Protein AF-A0A7C0TVK6-F1 (afdb_monomer_lite)

Secondary structure (DSSP, 8-state):
-HHHH-GGGHHHHHHHHHTTSS--S---SS---SSSS-HHHHHHHHHHHHHHHHHTT------EEEESS-SS--TTHHHHHHHTT--EEEE----GGG-S-SEEEPPSS---EEEE-----

Radius of gyration: 15.71 Å; chains: 1; bounding box: 33×39×43 Å

Sequence (121 aa):
MYWERCPAQRDTVRDLVNAGRLRLTSSGVTTADTLLPSAEAILRDFLVGQEWLRANGMKQEPKVAYFTDSFGSTPTLPSLLNAAGFDRTAITRIDGMYFAGCDFGWSKKSKFLCWIGRQFL

pLDDT: mean 81.88, std 16.39, range [30.98, 96.56]

Structure (mmCIF, N/CA/C/O backbone):
data_AF-A0A7C0TVK6-F1
#
_entry.id   AF-A0A7C0TVK6-F1
#
loop_
_atom_site.group_PDB
_atom_site.id
_atom_site.type_symbol
_atom_site.label_atom_id
_atom_site.label_alt_id
_atom_site.label_comp_id
_atom_site.label_asym_id
_atom_site.label_entity_id
_atom_site.label_seq_id
_atom_site.pdbx_PDB_ins_code
_atom_site.Cartn_x
_atom_site.Cartn_y
_atom_site.Cartn_z
_atom_site.occupancy
_atom_site.B_iso_or_equiv
_atom_site.auth_seq_id
_atom_site.auth_comp_id
_atom_site.auth_asym_id
_atom_site.auth_atom_id
_atom_site.pdbx_PDB_model_num
ATOM 1 N N . MET A 1 1 ? -2.900 17.130 5.653 1.00 83.31 1 MET A N 1
ATOM 2 C CA . MET A 1 1 ? -3.468 15.987 4.885 1.00 83.31 1 MET A CA 1
ATOM 3 C C . MET A 1 1 ? -4.963 15.808 5.182 1.00 83.31 1 MET A C 1
ATOM 5 O O . MET A 1 1 ? -5.428 16.352 6.177 1.00 83.31 1 MET A O 1
ATOM 9 N N . TYR A 1 2 ? -5.736 15.078 4.356 1.00 91.44 2 TYR A N 1
ATOM 10 C CA . TYR A 1 2 ? -7.190 14.856 4.565 1.00 91.44 2 TYR A CA 1
ATOM 11 C C . TYR A 1 2 ? -7.516 14.345 5.982 1.00 91.44 2 TYR A C 1
ATOM 13 O O . TYR A 1 2 ? -8.382 14.894 6.660 1.00 91.44 2 TYR A O 1
ATOM 21 N N . TRP A 1 3 ? -6.743 13.369 6.469 1.00 92.06 3 TRP A N 1
ATOM 22 C CA . TRP A 1 3 ? -6.911 12.761 7.795 1.00 92.06 3 TRP A CA 1
ATOM 23 C C . TRP A 1 3 ? -6.850 13.758 8.965 1.00 92.06 3 TRP A C 1
ATOM 25 O O . TRP A 1 3 ? -7.556 13.610 9.964 1.00 92.06 3 TRP A O 1
ATOM 35 N N . GLU A 1 4 ? -6.014 14.790 8.860 1.00 92.75 4 GLU A N 1
ATOM 36 C CA . GLU A 1 4 ? -5.869 15.841 9.878 1.00 92.75 4 GLU A CA 1
ATOM 37 C C . GLU A 1 4 ? -6.999 16.865 9.797 1.00 92.75 4 GLU A C 1
ATOM 39 O O . GLU A 1 4 ? -7.478 17.334 10.823 1.00 92.75 4 GLU A O 1
ATOM 44 N N . ARG A 1 5 ? -7.443 17.186 8.576 1.00 96.25 5 ARG A N 1
ATOM 45 C CA . ARG A 1 5 ? -8.467 18.207 8.319 1.00 96.25 5 ARG A CA 1
ATOM 46 C C . ARG A 1 5 ? -9.883 17.733 8.646 1.00 96.25 5 ARG A C 1
ATOM 48 O O . ARG A 1 5 ? -10.746 18.564 8.908 1.00 96.25 5 ARG A O 1
ATOM 55 N N . CYS A 1 6 ? -10.127 16.423 8.634 1.00 95.62 6 CYS A N 1
ATOM 56 C CA . CYS A 1 6 ? -11.461 15.845 8.796 1.00 95.62 6 CYS A CA 1
ATOM 57 C C . CYS A 1 6 ? -11.515 14.811 9.939 1.00 95.62 6 CYS A C 1
ATOM 59 O O . CYS A 1 6 ? -11.773 13.634 9.683 1.00 95.62 6 CYS A O 1
ATOM 61 N N . PRO A 1 7 ? -11.306 15.211 11.211 1.00 95.12 7 PRO A N 1
ATOM 62 C CA . PRO A 1 7 ? -11.295 14.275 12.336 1.00 95.12 7 PRO A CA 1
ATOM 63 C C . PRO A 1 7 ? -12.631 13.543 12.528 1.00 95.12 7 PRO A C 1
ATOM 65 O O . PRO A 1 7 ? -12.627 12.358 12.844 1.00 95.12 7 PRO A O 1
ATOM 68 N N . ALA A 1 8 ? -13.759 14.205 12.250 1.00 96.12 8 ALA A N 1
ATOM 69 C CA . ALA A 1 8 ? -15.096 13.614 12.355 1.00 96.12 8 ALA A CA 1
ATOM 70 C C . ALA A 1 8 ? -15.355 12.464 11.361 1.00 96.12 8 ALA A C 1
ATOM 72 O O . ALA A 1 8 ? -16.269 11.676 11.563 1.00 96.12 8 ALA A O 1
ATOM 73 N N . GLN A 1 9 ? -14.567 12.360 10.284 1.00 95.69 9 GLN A N 1
ATOM 74 C CA . GLN A 1 9 ? -14.717 11.315 9.261 1.00 95.69 9 GLN A CA 1
ATOM 75 C C . GLN A 1 9 ? -13.808 10.103 9.510 1.00 95.69 9 GLN A C 1
ATOM 77 O O . GLN A 1 9 ? -13.883 9.118 8.778 1.00 95.69 9 GLN A O 1
ATOM 82 N N . ARG A 1 10 ? -12.928 10.154 10.520 1.00 95.00 10 ARG A N 1
ATOM 83 C CA . ARG A 1 10 ? -11.905 9.120 10.745 1.00 95.00 10 ARG A CA 1
ATOM 84 C C . ARG A 1 10 ? -12.504 7.753 11.028 1.00 95.00 10 ARG A C 1
ATOM 86 O O . ARG A 1 10 ? -12.019 6.770 10.475 1.00 95.00 10 ARG A O 1
ATOM 93 N N . ASP A 1 11 ? -13.548 7.703 11.848 1.00 95.94 11 ASP A N 1
ATOM 94 C CA . ASP A 1 11 ? -14.199 6.443 12.207 1.00 95.94 11 ASP A CA 1
ATOM 95 C C . ASP A 1 11 ? -14.915 5.844 10.994 1.00 95.94 11 ASP A C 1
ATOM 97 O O . ASP A 1 11 ? -14.662 4.694 10.652 1.00 95.94 11 ASP A O 1
ATOM 101 N N . THR A 1 12 ? -15.651 6.659 10.230 1.00 96.25 12 THR A N 1
ATOM 102 C CA . THR A 1 12 ? -16.265 6.240 8.959 1.00 96.25 12 THR A CA 1
ATOM 103 C C . THR A 1 12 ? -15.237 5.666 7.986 1.00 96.25 12 THR A C 1
ATOM 105 O O . THR A 1 12 ? -15.445 4.600 7.410 1.00 96.25 12 THR A O 1
ATOM 108 N N . VAL A 1 13 ? -14.107 6.353 7.786 1.00 95.44 13 VAL A N 1
ATOM 109 C CA . VAL A 1 13 ? -13.045 5.881 6.886 1.00 95.44 13 VAL A CA 1
ATOM 110 C C . VAL A 1 13 ? -12.442 4.579 7.404 1.00 95.44 13 VAL A C 1
ATOM 112 O O . VAL A 1 13 ? -12.281 3.638 6.628 1.00 95.44 13 VAL A O 1
ATOM 115 N N . ARG A 1 14 ? -12.144 4.493 8.705 1.00 95.56 14 ARG A N 1
ATOM 116 C CA . ARG A 1 14 ? -11.603 3.282 9.332 1.00 95.56 14 ARG A CA 1
ATOM 117 C C . ARG A 1 14 ? -12.548 2.096 9.145 1.00 95.56 14 ARG A C 1
ATOM 119 O O . ARG A 1 14 ? -12.089 1.017 8.775 1.00 95.56 14 ARG A O 1
ATOM 126 N N . ASP A 1 15 ? -13.846 2.303 9.330 1.00 96.31 15 ASP A N 1
ATOM 127 C CA . ASP A 1 15 ? -14.865 1.270 9.156 1.00 96.31 15 ASP A CA 1
ATOM 128 C C . ASP A 1 15 ? -14.973 0.827 7.698 1.00 96.31 15 ASP A C 1
ATOM 130 O O . ASP A 1 15 ? -15.012 -0.369 7.419 1.00 96.31 15 ASP A O 1
ATOM 134 N N . LEU A 1 16 ? -14.943 1.762 6.743 1.00 96.56 16 LEU A N 1
ATOM 135 C CA . LEU A 1 16 ? -14.958 1.435 5.315 1.00 96.56 16 LEU A CA 1
ATOM 136 C C . LEU A 1 16 ? -13.722 0.636 4.886 1.00 96.56 16 LEU A C 1
ATOM 138 O O . LEU A 1 16 ? -13.854 -0.298 4.090 1.00 96.56 16 LEU A O 1
ATOM 142 N N . VAL A 1 17 ? -12.543 0.983 5.408 1.00 95.31 17 VAL A N 1
ATOM 143 C CA . VAL A 1 17 ? -11.291 0.260 5.140 1.00 95.31 17 VAL A CA 1
ATOM 144 C C . VAL A 1 17 ? -11.338 -1.138 5.748 1.00 95.31 17 VAL A C 1
ATOM 146 O O . VAL A 1 17 ? -11.096 -2.125 5.053 1.00 95.31 17 VAL A O 1
ATOM 149 N N . ASN A 1 18 ? -11.710 -1.248 7.024 1.00 95.19 18 ASN A N 1
ATOM 150 C CA . ASN A 1 18 ? -11.762 -2.524 7.737 1.00 95.19 18 ASN A CA 1
ATOM 151 C C . ASN A 1 18 ? -12.874 -3.449 7.213 1.00 95.19 18 ASN A C 1
ATOM 153 O O . ASN A 1 18 ? -12.692 -4.663 7.192 1.00 95.19 18 ASN A O 1
ATOM 157 N N . ALA A 1 19 ? -13.988 -2.894 6.730 1.00 95.88 19 ALA A N 1
ATOM 158 C CA . ALA A 1 19 ? -15.040 -3.636 6.033 1.00 95.88 19 ALA A CA 1
ATOM 159 C C . ALA A 1 19 ? -14.672 -3.984 4.576 1.00 95.88 19 ALA A C 1
ATOM 161 O O . ALA A 1 19 ? -15.446 -4.641 3.882 1.00 95.88 19 ALA A O 1
ATOM 162 N N . GLY A 1 20 ? -13.521 -3.519 4.075 1.00 92.69 20 GLY A N 1
ATOM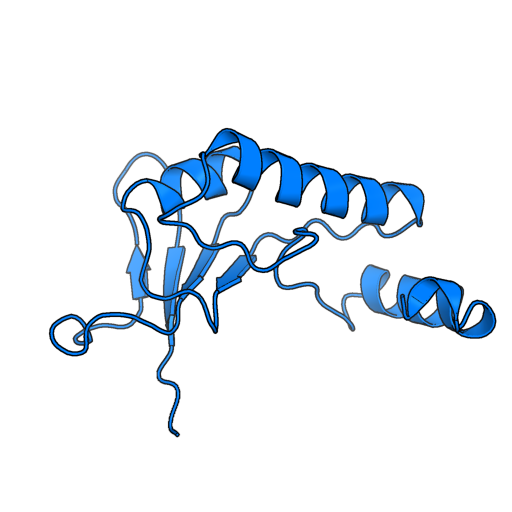 163 C CA . GLY A 1 20 ? -13.047 -3.788 2.718 1.00 92.69 20 GLY A CA 1
ATOM 164 C C . GLY A 1 20 ? -13.830 -3.078 1.609 1.00 92.69 20 GLY A C 1
ATOM 165 O O . GLY A 1 20 ? -13.675 -3.447 0.441 1.00 92.69 20 GLY A O 1
ATOM 166 N N . ARG A 1 21 ? -14.652 -2.076 1.957 1.00 94.69 21 ARG A N 1
ATOM 167 C CA . ARG A 1 21 ? -15.404 -1.223 1.018 1.00 94.69 21 ARG A CA 1
ATOM 168 C C . ARG A 1 21 ? -14.524 -0.138 0.408 1.00 94.69 21 ARG A C 1
ATOM 170 O O . ARG A 1 21 ? -14.713 0.217 -0.750 1.00 94.69 21 ARG A O 1
ATOM 177 N N . LEU A 1 22 ? -13.559 0.355 1.180 1.00 93.69 22 LEU A N 1
ATOM 178 C CA . LEU A 1 22 ? -12.462 1.183 0.696 1.00 93.69 22 LEU A CA 1
ATOM 179 C C . LEU A 1 22 ? -11.198 0.320 0.680 1.00 93.69 22 LEU A C 1
ATOM 181 O O . LEU A 1 22 ? -10.775 -0.182 1.719 1.00 93.69 22 LEU A O 1
ATOM 185 N N . ARG A 1 23 ? -10.622 0.095 -0.503 1.00 90.88 23 ARG A N 1
ATOM 186 C CA . ARG A 1 23 ? -9.408 -0.714 -0.658 1.00 90.88 23 ARG A CA 1
ATOM 187 C C . ARG A 1 23 ? -8.244 0.156 -1.076 1.00 90.88 23 ARG A C 1
ATOM 189 O O . ARG A 1 23 ? -8.310 0.823 -2.103 1.00 90.88 23 ARG A O 1
ATOM 196 N N . LEU A 1 24 ? -7.178 0.098 -0.294 1.00 91.44 24 LEU A N 1
ATOM 197 C CA . LEU A 1 24 ? -5.907 0.704 -0.643 1.00 91.44 24 LEU A CA 1
ATOM 198 C C . LEU A 1 24 ? -5.175 -0.197 -1.641 1.00 91.44 24 LEU A C 1
ATOM 200 O O . LEU A 1 24 ? -5.070 -1.410 -1.449 1.00 91.44 24 LEU A O 1
ATOM 204 N N . THR A 1 25 ? -4.703 0.403 -2.730 1.00 87.56 25 THR A N 1
ATOM 205 C CA . THR A 1 25 ? -3.996 -0.276 -3.827 1.00 87.56 25 THR A CA 1
ATOM 206 C C . THR A 1 25 ? -2.484 -0.320 -3.633 1.00 87.56 25 THR A C 1
ATOM 208 O O . THR A 1 25 ? -1.785 -0.823 -4.502 1.00 87.56 25 THR A O 1
ATOM 211 N N . SER A 1 26 ? -1.979 0.278 -2.557 1.00 87.12 26 SER A N 1
ATOM 212 C CA . SER A 1 26 ? -0.623 0.161 -2.025 1.00 87.12 26 SER A CA 1
ATOM 213 C C . SER A 1 26 ? -0.628 0.732 -0.600 1.00 87.12 26 SER A C 1
ATOM 215 O O . SER A 1 26 ? -1.586 1.398 -0.199 1.00 87.12 26 SER A O 1
ATOM 217 N N . SER A 1 27 ? 0.419 0.459 0.178 1.00 87.75 27 SER A N 1
ATOM 218 C CA . SER A 1 27 ? 0.616 1.045 1.511 1.00 87.75 27 SER A CA 1
ATOM 219 C C . SER A 1 27 ? 1.606 2.209 1.507 1.00 87.75 27 SER A C 1
ATOM 221 O O . SER A 1 27 ? 1.995 2.658 2.575 1.00 87.75 27 SER A O 1
ATOM 223 N N . GLY A 1 28 ? 2.066 2.652 0.335 1.00 87.06 28 GLY A N 1
ATOM 224 C CA . GLY A 1 28 ? 3.074 3.703 0.220 1.00 87.06 28 GLY A CA 1
ATOM 225 C C . GLY A 1 28 ? 2.517 5.072 0.591 1.00 87.06 28 GLY A C 1
ATOM 226 O O . GLY A 1 28 ? 1.329 5.344 0.402 1.00 87.06 28 GLY A O 1
ATOM 227 N N . VAL A 1 29 ? 3.382 5.950 1.096 1.00 88.00 29 VAL A N 1
ATOM 228 C CA . VAL A 1 29 ? 3.036 7.371 1.269 1.00 88.00 29 VAL A CA 1
ATOM 229 C C . VAL A 1 29 ? 2.898 8.030 -0.101 1.00 88.00 29 VAL A C 1
ATOM 231 O O . VAL A 1 29 ? 2.082 8.934 -0.287 1.00 88.00 29 VAL A O 1
ATOM 234 N N . THR A 1 30 ? 3.675 7.548 -1.071 1.00 84.88 30 THR A N 1
ATOM 235 C CA . THR A 1 30 ? 3.670 8.017 -2.451 1.00 84.88 30 THR A CA 1
ATOM 236 C C . THR A 1 30 ? 3.560 6.851 -3.431 1.00 84.88 30 THR A C 1
ATOM 238 O O . THR A 1 30 ? 3.802 5.691 -3.105 1.00 84.88 30 THR A O 1
ATOM 241 N N . THR A 1 31 ? 3.181 7.143 -4.675 1.00 83.50 31 THR A N 1
ATOM 242 C CA . THR A 1 31 ? 3.431 6.218 -5.787 1.00 83.50 31 THR A CA 1
ATOM 243 C C . THR A 1 31 ? 4.846 6.481 -6.282 1.00 83.50 31 THR A C 1
ATOM 245 O O . THR A 1 31 ? 5.054 7.335 -7.140 1.00 83.50 31 THR A O 1
ATOM 248 N N . ALA A 1 32 ? 5.823 5.818 -5.659 1.00 78.12 32 ALA A N 1
ATOM 249 C CA . ALA A 1 32 ? 7.230 6.068 -5.938 1.00 78.12 32 ALA A CA 1
ATOM 250 C C . ALA A 1 32 ? 7.586 5.751 -7.400 1.00 78.12 32 ALA A C 1
ATOM 252 O O . ALA A 1 32 ? 7.070 4.801 -8.001 1.00 78.12 32 ALA A O 1
ATOM 253 N N . ASP A 1 33 ? 8.515 6.532 -7.955 1.00 83.12 33 ASP A N 1
ATOM 254 C CA . ASP A 1 33 ? 9.246 6.083 -9.132 1.00 83.12 33 ASP A CA 1
ATOM 255 C C . ASP A 1 33 ? 10.084 4.850 -8.765 1.00 83.12 33 ASP A C 1
ATOM 257 O O . ASP A 1 33 ? 10.519 4.679 -7.626 1.00 83.12 33 ASP A O 1
ATOM 261 N N . THR A 1 34 ? 10.294 3.971 -9.734 1.00 83.25 34 THR A N 1
ATOM 262 C CA . THR A 1 34 ? 11.010 2.712 -9.524 1.00 83.25 34 THR A CA 1
ATOM 263 C C . THR A 1 34 ? 12.383 2.698 -10.194 1.00 83.25 34 THR A C 1
ATOM 265 O O . THR A 1 34 ? 13.135 1.746 -9.993 1.00 83.25 34 THR A O 1
ATOM 268 N N . LEU A 1 35 ? 12.719 3.731 -10.977 1.00 86.12 35 LEU A N 1
ATOM 269 C CA . LEU A 1 35 ? 13.986 3.830 -11.703 1.00 86.12 35 LEU A CA 1
ATOM 270 C C . LEU A 1 35 ? 15.025 4.680 -10.969 1.00 86.12 35 LEU A C 1
ATOM 272 O O . LEU A 1 35 ? 16.190 4.292 -10.909 1.00 86.12 35 LEU A O 1
ATOM 276 N N . LEU A 1 36 ? 14.622 5.833 -10.432 1.00 88.00 36 LEU A N 1
ATOM 277 C CA . LEU A 1 36 ? 15.538 6.780 -9.791 1.00 88.00 36 LEU A CA 1
ATOM 278 C C . LEU A 1 36 ? 15.830 6.467 -8.313 1.00 88.00 36 LEU A C 1
ATOM 280 O O . LEU A 1 36 ? 16.995 6.555 -7.914 1.00 88.00 36 LEU A O 1
ATOM 284 N N . PRO A 1 37 ? 14.834 6.135 -7.465 1.00 87.31 37 PRO A N 1
ATOM 285 C CA . PRO A 1 37 ? 15.081 5.931 -6.042 1.00 87.31 37 PRO A CA 1
ATOM 286 C C . PRO A 1 37 ? 15.820 4.621 -5.759 1.00 87.31 37 PRO A C 1
ATOM 288 O O . PRO A 1 37 ? 15.683 3.629 -6.475 1.00 87.31 37 PRO A O 1
ATOM 291 N N . SER A 1 38 ? 16.564 4.584 -4.651 1.00 90.19 38 SER A N 1
ATOM 292 C CA . SER A 1 38 ? 17.153 3.333 -4.175 1.00 90.19 38 SER A CA 1
ATOM 293 C C . SER A 1 38 ? 16.064 2.354 -3.719 1.00 90.19 38 SER A C 1
ATOM 295 O O . SER A 1 38 ? 15.008 2.750 -3.220 1.00 90.19 38 SER A O 1
ATOM 297 N N . ALA A 1 39 ? 16.345 1.053 -3.824 1.00 89.88 39 ALA A N 1
ATOM 298 C CA . ALA A 1 39 ? 15.433 0.008 -3.355 1.00 89.8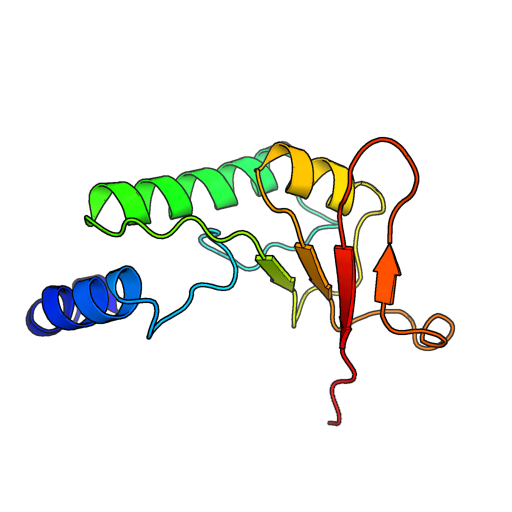8 39 ALA A CA 1
ATOM 299 C C . ALA A 1 39 ? 15.056 0.178 -1.870 1.00 89.88 39 ALA A C 1
ATOM 301 O O . ALA A 1 39 ? 13.912 -0.054 -1.488 1.00 89.88 39 ALA A O 1
ATOM 302 N N . GLU A 1 40 ? 16.000 0.632 -1.039 1.00 92.06 40 GLU A N 1
ATOM 303 C CA . GLU A 1 40 ? 15.749 0.932 0.373 1.00 92.06 40 GLU A CA 1
ATOM 304 C C . GLU A 1 40 ? 14.722 2.056 0.547 1.00 92.06 40 GLU A C 1
ATOM 306 O O . GLU A 1 40 ? 13.822 1.931 1.375 1.00 92.06 40 GLU A O 1
ATOM 311 N N . ALA A 1 41 ? 14.827 3.135 -0.235 1.00 91.75 41 ALA A N 1
ATOM 312 C CA . ALA A 1 41 ? 13.888 4.249 -0.154 1.00 91.75 41 ALA A CA 1
ATOM 313 C C . ALA A 1 41 ? 12.460 3.795 -0.491 1.00 91.75 41 ALA A C 1
ATOM 315 O O . ALA A 1 41 ? 11.522 4.135 0.227 1.00 91.75 41 ALA A O 1
ATOM 316 N N . ILE A 1 42 ? 12.312 2.955 -1.520 1.00 90.56 42 ILE A N 1
ATOM 317 C CA . ILE A 1 42 ? 11.020 2.382 -1.920 1.00 90.56 42 ILE A CA 1
ATOM 318 C C . ILE A 1 42 ? 10.446 1.486 -0.808 1.00 90.56 42 ILE A C 1
ATOM 320 O O . ILE A 1 42 ? 9.276 1.610 -0.454 1.00 90.56 42 ILE A O 1
ATOM 324 N N . LEU A 1 43 ? 11.260 0.608 -0.207 1.00 91.31 43 LEU A N 1
ATOM 325 C CA . LEU A 1 43 ? 10.809 -0.247 0.901 1.00 91.31 43 LEU A CA 1
ATOM 326 C C . LEU A 1 43 ? 10.403 0.566 2.134 1.00 91.31 43 LEU A C 1
ATOM 328 O O . LEU A 1 43 ? 9.407 0.246 2.784 1.00 91.31 43 LEU A O 1
ATOM 332 N N . ARG A 1 44 ? 11.155 1.625 2.452 1.00 93.00 44 ARG A N 1
ATOM 333 C CA . ARG A 1 44 ? 10.830 2.527 3.562 1.00 93.00 44 ARG A CA 1
ATOM 334 C C . ARG A 1 44 ? 9.519 3.267 3.319 1.00 93.00 44 ARG A C 1
ATOM 336 O O . ARG A 1 44 ? 8.752 3.393 4.266 1.00 93.00 44 ARG A O 1
ATOM 343 N N . ASP A 1 45 ? 9.235 3.705 2.093 1.00 93.00 45 ASP A N 1
ATOM 344 C CA . ASP A 1 45 ? 7.959 4.353 1.758 1.00 93.00 45 ASP A CA 1
ATOM 345 C C . ASP A 1 45 ? 6.766 3.424 2.048 1.00 93.00 45 ASP A C 1
ATOM 347 O O . ASP A 1 45 ? 5.834 3.816 2.757 1.00 93.00 45 ASP A O 1
ATOM 351 N N . PHE A 1 46 ? 6.845 2.158 1.616 1.00 93.00 46 PHE A N 1
ATOM 352 C CA . PHE A 1 46 ? 5.813 1.157 1.912 1.00 93.00 46 PHE A CA 1
ATOM 353 C C . PHE A 1 46 ? 5.670 0.858 3.402 1.00 93.00 46 PHE A C 1
ATOM 355 O O . PHE A 1 46 ? 4.546 0.708 3.889 1.00 93.00 46 PHE A O 1
ATOM 362 N N . LEU A 1 47 ? 6.791 0.765 4.121 1.00 93.44 47 LEU A N 1
ATOM 363 C CA . LEU A 1 47 ? 6.791 0.501 5.555 1.00 93.44 47 LEU A CA 1
ATOM 364 C C . LEU A 1 47 ? 6.161 1.660 6.330 1.00 93.44 47 LEU A C 1
ATOM 366 O O . LEU A 1 47 ? 5.301 1.428 7.174 1.00 93.44 47 LEU A O 1
ATOM 370 N N . VAL A 1 48 ? 6.551 2.902 6.031 1.00 95.06 48 VAL A N 1
ATOM 371 C CA . VAL A 1 48 ? 6.041 4.096 6.718 1.00 95.06 48 VAL A CA 1
ATOM 372 C C . VAL A 1 48 ? 4.528 4.203 6.567 1.00 95.06 48 VAL A C 1
ATOM 374 O O . VAL A 1 48 ? 3.833 4.424 7.559 1.00 95.06 48 VAL A O 1
ATOM 377 N N . GLY A 1 49 ? 3.993 4.016 5.359 1.00 93.88 49 GLY A N 1
ATOM 378 C CA . GLY A 1 49 ? 2.547 4.088 5.181 1.00 93.88 49 GLY A CA 1
ATOM 379 C C . GLY A 1 49 ? 1.808 2.874 5.764 1.00 93.88 49 GLY A C 1
ATOM 380 O O . GLY A 1 49 ? 0.732 3.051 6.334 1.00 93.88 49 GLY A O 1
ATOM 381 N N . GLN A 1 50 ? 2.396 1.669 5.766 1.00 94.81 50 GLN A N 1
ATOM 382 C CA . GLN A 1 50 ? 1.799 0.514 6.454 1.00 94.81 50 GLN A CA 1
ATOM 383 C C . GLN A 1 50 ? 1.749 0.708 7.978 1.00 94.81 50 GLN A C 1
ATOM 385 O O . GLN A 1 50 ? 0.730 0.413 8.605 1.00 94.81 50 GLN A O 1
ATOM 390 N N . GLU A 1 51 ? 2.815 1.234 8.582 1.00 95.25 51 GLU A N 1
ATOM 391 C CA . GLU A 1 51 ? 2.838 1.568 10.010 1.00 95.25 51 GLU A CA 1
ATOM 392 C C . GLU A 1 51 ? 1.845 2.682 10.341 1.00 95.25 51 GLU A C 1
ATOM 394 O O . GLU A 1 51 ? 1.165 2.625 11.366 1.00 95.25 51 GLU A O 1
ATOM 399 N N . TRP A 1 52 ? 1.666 3.651 9.441 1.00 95.12 52 TRP A N 1
ATOM 400 C CA . TRP A 1 52 ? 0.635 4.670 9.598 1.00 95.12 52 TRP A CA 1
ATOM 401 C C . TRP A 1 52 ? -0.776 4.062 9.615 1.00 95.12 52 TRP A C 1
ATOM 403 O O . TRP A 1 52 ? -1.592 4.435 10.461 1.00 95.12 52 TRP A O 1
ATOM 413 N N . LEU A 1 53 ? -1.076 3.089 8.747 1.00 94.44 53 LEU A N 1
ATOM 414 C CA . LEU A 1 53 ? -2.363 2.378 8.766 1.00 94.44 53 LEU A CA 1
ATOM 415 C C . LEU A 1 53 ? -2.577 1.637 10.091 1.00 94.44 53 LEU A C 1
ATOM 417 O O . LEU A 1 53 ? -3.633 1.783 10.716 1.00 94.44 53 LEU A O 1
ATOM 421 N N . ARG A 1 54 ? -1.553 0.905 10.552 1.00 94.88 54 ARG A N 1
ATOM 422 C CA . ARG A 1 54 ? -1.573 0.162 11.824 1.00 94.88 54 ARG A CA 1
ATOM 423 C C . ARG A 1 54 ? -1.808 1.096 13.011 1.00 94.88 54 ARG A C 1
ATOM 425 O O . ARG A 1 54 ? -2.710 0.848 13.811 1.00 94.88 54 ARG A O 1
ATOM 432 N N . ALA A 1 55 ? -1.077 2.208 13.077 1.00 95.75 55 ALA A N 1
ATOM 433 C CA . ALA A 1 55 ? -1.211 3.215 14.128 1.00 95.75 55 ALA A CA 1
ATOM 434 C C . ALA A 1 55 ? -2.609 3.858 14.171 1.00 95.75 55 ALA A C 1
ATOM 436 O O . ALA A 1 55 ? -3.077 4.254 15.236 1.00 95.75 55 ALA A O 1
ATOM 437 N N . ASN A 1 56 ? -3.304 3.931 13.032 1.00 94.44 56 ASN A N 1
ATOM 438 C CA . ASN A 1 56 ? -4.652 4.495 12.937 1.00 94.44 56 ASN A CA 1
ATOM 439 C C . ASN A 1 56 ? -5.778 3.450 13.057 1.00 94.44 56 ASN A C 1
ATOM 441 O O . ASN A 1 56 ? -6.945 3.787 12.833 1.00 94.44 56 ASN A O 1
ATOM 445 N N . GLY A 1 57 ? -5.468 2.203 13.431 1.00 94.31 57 GLY A N 1
ATOM 446 C CA . GLY A 1 57 ? -6.459 1.144 13.657 1.00 94.31 57 GLY A CA 1
ATOM 447 C C . GLY A 1 57 ? -7.042 0.538 12.374 1.00 94.31 57 GLY A C 1
ATOM 448 O O . GLY A 1 57 ? -8.118 -0.069 12.407 1.00 94.31 57 GLY A O 1
ATOM 449 N N . MET A 1 58 ? -6.362 0.715 11.240 1.00 95.06 58 MET A N 1
ATOM 450 C CA . MET A 1 58 ? -6.718 0.078 9.975 1.00 95.06 58 MET A CA 1
ATOM 451 C C . MET A 1 58 ? -5.978 -1.257 9.863 1.00 95.06 58 MET A C 1
ATOM 453 O O . MET A 1 58 ? -4.760 -1.323 10.005 1.00 95.06 58 MET A O 1
ATOM 457 N N . LYS A 1 59 ? -6.722 -2.337 9.618 1.00 93.00 59 LYS A N 1
ATOM 458 C CA . LYS A 1 59 ? -6.201 -3.715 9.579 1.00 93.00 59 LYS A CA 1
ATOM 459 C C . LYS A 1 59 ? -5.836 -4.185 8.173 1.00 93.00 59 LYS A C 1
ATOM 461 O O . LYS A 1 59 ? -5.425 -5.326 7.991 1.00 93.00 59 LYS A O 1
ATOM 466 N N . GLN A 1 60 ? -6.052 -3.341 7.169 1.00 91.62 60 GLN A N 1
ATOM 467 C CA . GLN A 1 60 ? -5.781 -3.695 5.786 1.00 91.62 60 GLN A CA 1
ATOM 468 C C . GLN A 1 60 ? -4.271 -3.770 5.538 1.00 91.62 60 GLN A C 1
ATOM 470 O O . GLN A 1 60 ? -3.531 -2.833 5.832 1.00 91.62 60 GLN A O 1
ATOM 475 N N . GLU A 1 61 ? -3.844 -4.880 4.941 1.00 92.19 61 GLU A N 1
ATOM 476 C CA . GLU A 1 61 ? -2.508 -5.055 4.375 1.00 92.19 61 GLU A CA 1
ATOM 477 C C . GLU A 1 61 ? -2.660 -5.224 2.859 1.00 92.19 61 GLU A C 1
ATOM 479 O O . GLU A 1 61 ? -3.097 -6.287 2.398 1.00 92.19 61 GLU A O 1
ATOM 484 N N . PRO A 1 62 ? -2.396 -4.171 2.067 1.00 90.25 62 PRO A N 1
ATOM 485 C CA . PRO A 1 62 ? -2.538 -4.230 0.620 1.00 90.25 62 PRO A CA 1
ATOM 486 C C . PRO A 1 62 ? -1.653 -5.327 0.012 1.00 90.25 62 PRO A C 1
ATOM 488 O O . PRO A 1 62 ? -0.450 -5.369 0.239 1.00 90.25 62 PRO A O 1
ATOM 491 N N . LYS A 1 63 ? -2.254 -6.220 -0.783 1.00 89.88 63 LYS A N 1
ATOM 492 C CA . LYS A 1 63 ? -1.543 -7.289 -1.522 1.00 89.88 63 LYS A CA 1
ATOM 493 C C . LYS A 1 63 ? -1.260 -6.944 -2.977 1.00 89.88 63 LYS A C 1
ATOM 495 O O . LYS A 1 63 ? -0.564 -7.683 -3.670 1.00 89.88 63 LYS A O 1
ATOM 500 N N . VAL A 1 64 ? -1.818 -5.830 -3.434 1.00 90.00 64 VAL A N 1
ATOM 501 C CA . VAL A 1 64 ? -1.615 -5.278 -4.769 1.00 90.00 64 VAL A CA 1
ATOM 502 C C . VAL A 1 64 ? -0.836 -3.981 -4.608 1.00 90.00 64 VAL A C 1
ATOM 504 O O . VAL A 1 64 ? -1.126 -3.244 -3.670 1.00 90.00 64 VAL A O 1
ATOM 507 N N . ALA A 1 65 ? 0.129 -3.734 -5.492 1.00 90.56 65 ALA A N 1
ATOM 508 C CA . ALA A 1 65 ? 0.800 -2.447 -5.664 1.00 90.56 65 ALA A CA 1
ATOM 509 C C . ALA A 1 65 ? 0.451 -1.870 -7.044 1.00 90.56 65 ALA A C 1
ATOM 511 O O . ALA A 1 65 ? 0.758 -2.490 -8.065 1.00 90.56 65 ALA A O 1
ATOM 512 N N . TYR A 1 66 ? -0.205 -0.712 -7.092 1.00 88.00 66 TYR A N 1
ATOM 513 C CA . TYR A 1 66 ? -0.675 -0.111 -8.344 1.00 88.00 66 TYR A CA 1
ATOM 514 C C . TYR A 1 66 ? 0.132 1.130 -8.742 1.00 88.00 66 TYR A C 1
ATOM 516 O O . TYR A 1 66 ? 0.181 2.100 -7.990 1.00 88.00 66 TYR A O 1
ATOM 524 N N . PHE A 1 67 ? 0.720 1.100 -9.939 1.00 88.12 67 PHE A N 1
ATOM 525 C CA . PHE A 1 67 ? 1.544 2.160 -10.518 1.00 88.12 67 PHE A CA 1
ATOM 526 C C . PHE A 1 67 ? 0.893 2.692 -11.799 1.00 88.12 67 PHE A C 1
ATOM 528 O O . PHE A 1 67 ? 1.089 2.160 -12.892 1.00 88.12 67 PHE A O 1
ATOM 535 N N . THR A 1 68 ? 0.090 3.747 -11.666 1.00 82.25 68 THR A N 1
ATOM 536 C CA . THR A 1 68 ? -0.639 4.349 -12.798 1.00 82.25 68 THR A CA 1
ATOM 537 C C . THR A 1 68 ? 0.117 5.451 -13.526 1.00 82.25 68 THR A C 1
ATOM 539 O O . THR A 1 68 ? -0.264 5.814 -14.637 1.00 82.25 68 THR A O 1
ATOM 542 N N . ASP A 1 69 ? 1.120 6.035 -12.873 1.00 84.25 69 ASP A N 1
ATOM 543 C CA . ASP A 1 69 ? 1.779 7.266 -13.326 1.00 84.25 69 ASP A CA 1
ATOM 544 C C . ASP A 1 69 ? 3.315 7.165 -13.315 1.00 84.25 69 ASP A C 1
ATOM 546 O O . ASP A 1 69 ? 4.010 8.107 -13.684 1.00 84.25 69 ASP A O 1
ATOM 550 N N . SER A 1 70 ? 3.872 6.008 -12.947 1.00 83.38 70 SER A N 1
ATOM 551 C CA . SER A 1 70 ? 5.319 5.769 -12.992 1.00 83.38 70 SER A CA 1
ATOM 552 C C . SER A 1 70 ? 5.772 5.557 -14.437 1.00 83.38 70 SER A C 1
ATOM 554 O O . SER A 1 70 ? 5.180 4.754 -15.154 1.00 83.38 70 SER A O 1
ATOM 556 N N . PHE A 1 71 ? 6.803 6.273 -14.890 1.00 82.38 71 PHE A N 1
ATOM 557 C CA . PHE A 1 71 ? 7.326 6.141 -16.253 1.00 82.38 71 PHE A CA 1
ATOM 558 C C . PHE A 1 71 ? 8.282 4.952 -16.360 1.00 82.38 71 PHE A C 1
ATOM 560 O O . PHE A 1 71 ? 9.469 5.062 -16.066 1.00 82.38 71 PHE A O 1
ATOM 567 N N . GLY A 1 72 ? 7.761 3.814 -16.816 1.00 79.12 72 GLY A N 1
ATOM 568 C CA . GLY A 1 72 ? 8.524 2.574 -16.885 1.00 79.12 72 GLY A CA 1
ATOM 569 C C . GLY A 1 72 ? 8.680 1.907 -15.518 1.00 79.12 72 GLY A C 1
ATOM 570 O O . GLY A 1 72 ? 8.119 2.333 -14.505 1.00 79.12 72 GLY A O 1
ATOM 571 N N . SER A 1 73 ? 9.394 0.784 -15.493 1.00 84.06 73 SER A N 1
ATOM 572 C CA . SER A 1 73 ? 9.600 0.016 -14.266 1.00 84.06 73 SER A CA 1
ATOM 573 C C . SER A 1 73 ? 10.947 -0.685 -14.249 1.00 84.06 73 SER A C 1
ATOM 575 O O . SER A 1 73 ? 11.390 -1.214 -15.267 1.00 84.06 73 SER A O 1
ATOM 577 N N . THR A 1 74 ? 11.593 -0.713 -13.084 1.00 84.19 74 THR A N 1
ATOM 578 C CA . THR A 1 74 ? 12.835 -1.475 -12.911 1.00 84.19 74 THR A CA 1
ATOM 579 C C . THR A 1 74 ? 12.575 -2.987 -13.002 1.00 84.19 74 THR A C 1
ATOM 581 O O . THR A 1 74 ? 11.583 -3.474 -12.449 1.00 84.19 74 THR A O 1
ATOM 584 N N . PRO A 1 75 ? 13.462 -3.779 -13.635 1.00 82.69 75 PRO A N 1
ATOM 585 C CA . PRO A 1 75 ? 13.318 -5.236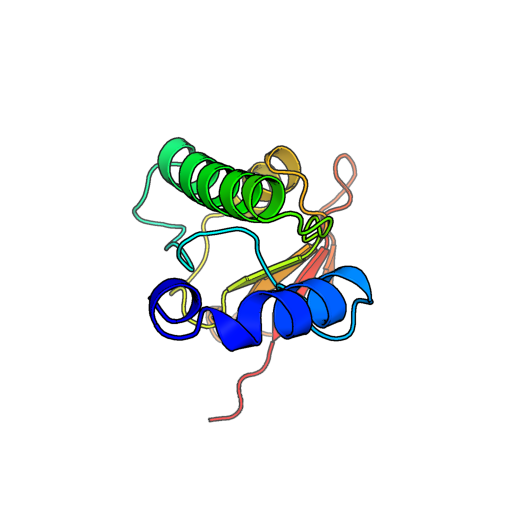 -13.691 1.00 82.69 75 PRO A CA 1
ATOM 586 C C . PRO A 1 75 ? 13.365 -5.906 -12.308 1.00 82.69 75 PRO A C 1
ATOM 588 O O . PRO A 1 75 ? 12.905 -7.037 -12.160 1.00 82.69 75 PRO A O 1
ATOM 591 N N . THR A 1 76 ? 13.893 -5.230 -11.281 1.00 84.38 76 THR A N 1
ATOM 592 C CA . THR A 1 76 ? 13.932 -5.744 -9.901 1.00 84.38 76 THR A CA 1
ATOM 593 C C . THR A 1 76 ? 12.630 -5.524 -9.127 1.00 84.38 76 THR A C 1
ATOM 595 O O . THR A 1 76 ? 12.486 -6.058 -8.024 1.00 84.38 76 THR A O 1
ATOM 598 N N . LEU A 1 77 ? 11.665 -4.791 -9.694 1.00 86.06 77 LEU A N 1
ATOM 599 C CA . LEU A 1 77 ? 10.421 -4.402 -9.031 1.00 86.06 77 LEU A CA 1
ATOM 600 C C . LEU A 1 77 ? 9.615 -5.604 -8.503 1.00 86.06 77 LEU A C 1
ATOM 602 O O . LEU A 1 77 ? 9.212 -5.554 -7.343 1.00 86.06 77 LEU A O 1
ATOM 606 N N . PRO A 1 78 ? 9.427 -6.713 -9.251 1.00 85.50 78 PRO A N 1
ATOM 607 C CA . PRO A 1 78 ? 8.706 -7.879 -8.733 1.00 85.50 78 PRO A CA 1
ATOM 608 C C . PRO A 1 78 ? 9.353 -8.477 -7.480 1.00 85.50 78 PRO A C 1
ATOM 610 O O . PRO A 1 78 ? 8.665 -8.800 -6.515 1.00 85.50 78 PRO A O 1
ATOM 613 N N . SER A 1 79 ? 10.684 -8.593 -7.468 1.00 87.00 79 SER A N 1
ATOM 614 C CA . SER A 1 79 ? 11.429 -9.115 -6.317 1.00 87.00 79 SER A CA 1
ATOM 615 C C . SER A 1 79 ? 11.321 -8.186 -5.109 1.00 87.00 79 SER A C 1
ATOM 617 O O . SER A 1 79 ? 11.160 -8.662 -3.987 1.00 87.00 79 SER A O 1
ATOM 619 N N . LEU A 1 80 ? 11.369 -6.871 -5.342 1.00 88.75 80 LEU A N 1
ATOM 620 C CA . LEU A 1 80 ? 11.219 -5.851 -4.307 1.00 88.75 80 LEU A CA 1
ATOM 621 C C . LEU A 1 80 ? 9.820 -5.883 -3.677 1.00 88.75 80 LEU A C 1
ATOM 623 O O . LEU A 1 80 ? 9.688 -5.900 -2.457 1.00 88.75 80 LEU A O 1
ATOM 627 N N . LEU A 1 81 ? 8.781 -5.940 -4.511 1.00 89.81 81 LEU A N 1
ATOM 628 C CA . LEU A 1 81 ? 7.387 -5.987 -4.073 1.00 89.81 81 LEU A CA 1
ATOM 629 C C . LEU A 1 81 ? 7.070 -7.288 -3.333 1.00 89.81 81 LEU A C 1
ATOM 631 O O . LEU A 1 81 ? 6.427 -7.252 -2.287 1.00 89.81 81 LEU A O 1
ATOM 635 N N . ASN A 1 82 ? 7.597 -8.418 -3.807 1.00 89.19 82 ASN A N 1
ATOM 636 C CA . ASN A 1 82 ? 7.487 -9.694 -3.108 1.00 89.19 82 ASN A CA 1
ATOM 637 C C . ASN A 1 82 ? 8.172 -9.649 -1.729 1.00 89.19 82 ASN A C 1
ATOM 639 O O . ASN A 1 82 ? 7.623 -10.153 -0.753 1.00 89.19 82 ASN A O 1
ATOM 643 N N . ALA A 1 83 ? 9.340 -9.003 -1.616 1.00 88.31 83 ALA A N 1
ATOM 644 C CA . ALA A 1 83 ? 10.011 -8.801 -0.329 1.00 88.31 83 ALA A CA 1
ATOM 645 C C . ALA A 1 83 ? 9.222 -7.873 0.615 1.00 88.31 83 ALA A C 1
ATOM 647 O O . ALA A 1 83 ? 9.248 -8.070 1.827 1.00 88.31 83 ALA A O 1
ATOM 648 N N . ALA A 1 84 ? 8.485 -6.905 0.066 1.00 88.62 84 ALA A N 1
ATOM 649 C CA . ALA A 1 84 ? 7.579 -6.034 0.815 1.00 88.62 84 ALA A CA 1
ATOM 650 C C . ALA A 1 84 ? 6.215 -6.681 1.147 1.00 88.62 84 ALA A C 1
ATOM 652 O O . ALA A 1 84 ? 5.406 -6.069 1.839 1.00 88.62 84 ALA A O 1
ATOM 653 N N . GLY A 1 85 ? 5.956 -7.916 0.696 1.00 88.81 85 GLY A N 1
ATOM 654 C CA . GLY A 1 85 ? 4.737 -8.668 1.015 1.00 88.81 85 GLY A CA 1
ATOM 655 C C . GLY A 1 85 ? 3.554 -8.443 0.066 1.00 88.81 85 GLY A C 1
ATOM 656 O O . GLY A 1 85 ? 2.422 -8.800 0.414 1.00 88.81 85 GLY A O 1
ATOM 657 N N . PHE A 1 86 ? 3.805 -7.871 -1.115 1.00 90.56 86 PHE A N 1
ATOM 658 C CA . PHE A 1 86 ? 2.832 -7.770 -2.202 1.00 90.56 86 PHE A CA 1
ATOM 659 C C . PHE A 1 86 ? 2.889 -9.011 -3.098 1.00 90.56 86 PHE A C 1
ATOM 661 O O . PHE A 1 86 ? 3.965 -9.487 -3.453 1.00 90.56 86 PHE A O 1
ATOM 668 N N . ASP A 1 87 ? 1.723 -9.473 -3.545 1.00 87.75 87 ASP A N 1
ATOM 669 C CA . ASP A 1 87 ? 1.593 -10.646 -4.421 1.00 87.75 87 ASP A CA 1
ATOM 670 C C . ASP A 1 87 ? 1.362 -10.248 -5.881 1.00 87.75 87 ASP A C 1
ATOM 672 O O . ASP A 1 87 ? 1.542 -11.046 -6.806 1.00 87.75 87 ASP A O 1
ATOM 676 N N . ARG A 1 88 ? 0.873 -9.022 -6.096 1.00 87.25 88 ARG A N 1
ATOM 677 C CA . ARG A 1 88 ? 0.486 -8.535 -7.416 1.00 87.25 88 ARG A CA 1
ATOM 678 C C . ARG A 1 88 ? 0.894 -7.090 -7.613 1.00 87.25 88 ARG A C 1
ATOM 680 O O . ARG A 1 88 ? 0.871 -6.291 -6.679 1.00 87.25 88 ARG A O 1
ATOM 687 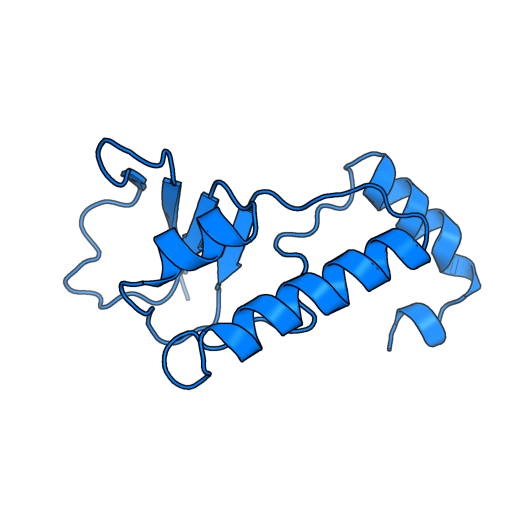N N . THR A 1 89 ? 1.175 -6.733 -8.855 1.00 88.06 89 THR A N 1
ATOM 688 C CA . THR A 1 89 ? 1.290 -5.337 -9.263 1.00 88.06 89 THR A CA 1
ATOM 689 C C . THR A 1 89 ? 0.468 -5.068 -10.501 1.00 88.06 89 THR A C 1
ATOM 691 O O . THR A 1 89 ? 0.190 -5.975 -11.284 1.00 88.06 89 THR A O 1
ATOM 694 N N . ALA A 1 90 ? 0.076 -3.815 -10.662 1.00 86.00 90 ALA A N 1
ATOM 695 C CA . ALA A 1 90 ? -0.501 -3.329 -11.892 1.00 86.00 90 ALA A CA 1
ATOM 696 C C . ALA A 1 90 ? 0.284 -2.098 -12.355 1.00 86.00 90 ALA A C 1
ATOM 698 O O . ALA A 1 90 ? 0.535 -1.196 -11.557 1.00 86.00 90 ALA A O 1
ATOM 699 N N . ILE A 1 91 ? 0.692 -2.081 -13.623 1.00 85.00 91 ILE A N 1
ATOM 700 C CA . ILE A 1 91 ? 1.503 -1.013 -14.221 1.00 85.00 91 ILE A CA 1
ATOM 701 C C . ILE A 1 91 ? 0.824 -0.578 -15.520 1.00 85.00 91 ILE A C 1
ATOM 703 O O . ILE A 1 91 ? 0.342 -1.414 -16.282 1.00 85.00 91 ILE A O 1
ATOM 707 N N . THR A 1 92 ? 0.749 0.725 -15.778 1.00 81.81 92 THR A N 1
ATOM 708 C CA . THR A 1 92 ? 0.058 1.258 -16.970 1.00 81.81 92 THR A CA 1
ATOM 709 C C . THR A 1 92 ? 1.013 1.774 -18.042 1.00 81.81 92 THR A C 1
ATOM 711 O O . THR A 1 92 ? 0.731 1.634 -19.229 1.00 81.81 92 THR A O 1
ATOM 714 N N . ARG A 1 93 ? 2.155 2.355 -17.658 1.00 81.12 93 ARG A N 1
ATOM 715 C CA . ARG A 1 93 ? 3.111 2.946 -18.605 1.00 81.12 93 ARG A CA 1
ATOM 716 C C . ARG A 1 93 ? 4.223 1.971 -18.952 1.00 81.12 93 ARG A C 1
ATOM 718 O O . ARG A 1 93 ? 5.298 1.980 -18.355 1.00 81.12 93 ARG A O 1
ATOM 725 N N . ILE A 1 94 ? 3.940 1.154 -19.954 1.00 78.81 94 ILE A N 1
ATOM 726 C CA . ILE A 1 94 ? 4.928 0.321 -20.632 1.00 78.81 94 ILE A CA 1
ATOM 727 C C . ILE A 1 94 ? 5.199 0.865 -22.033 1.00 78.81 94 ILE A C 1
ATOM 729 O O . ILE A 1 94 ? 4.366 1.565 -22.609 1.00 78.81 94 ILE A O 1
ATOM 733 N N . ASP A 1 95 ? 6.365 0.537 -22.581 1.00 77.12 95 ASP A N 1
ATOM 734 C CA . ASP A 1 95 ? 6.663 0.817 -23.982 1.00 77.12 95 ASP A CA 1
ATOM 735 C C . ASP A 1 95 ? 5.615 0.128 -24.878 1.00 77.12 95 ASP A C 1
ATOM 737 O O . ASP A 1 95 ? 5.313 -1.059 -24.721 1.00 77.12 95 ASP A O 1
ATOM 741 N N . GLY A 1 96 ? 5.042 0.901 -25.806 1.00 70.50 96 GLY A N 1
ATOM 742 C CA . GLY A 1 96 ? 3.973 0.470 -26.702 1.00 70.50 96 GLY A CA 1
ATOM 743 C C . GLY A 1 96 ? 4.348 -0.724 -27.583 1.00 70.50 96 GLY A C 1
ATOM 744 O O . GLY A 1 96 ? 3.456 -1.463 -27.996 1.00 70.50 96 GLY A O 1
ATOM 745 N N . MET A 1 97 ? 5.642 -0.975 -27.817 1.00 69.56 97 MET A N 1
ATOM 746 C CA . MET A 1 97 ? 6.096 -2.179 -28.523 1.00 69.56 97 MET A CA 1
ATOM 747 C C . MET A 1 97 ? 5.900 -3.469 -27.712 1.00 69.56 97 MET A C 1
ATOM 749 O O . MET A 1 97 ? 5.716 -4.536 -28.294 1.00 69.56 97 MET A O 1
ATOM 753 N N . TYR A 1 98 ? 5.886 -3.385 -26.380 1.00 63.78 98 TYR A N 1
ATOM 754 C CA . TYR A 1 98 ? 5.741 -4.532 -25.473 1.00 63.78 98 TYR A CA 1
ATOM 755 C C . TYR A 1 98 ? 4.288 -4.776 -25.036 1.00 63.78 98 TYR A C 1
ATOM 757 O O . TYR A 1 98 ? 4.026 -5.593 -24.156 1.00 63.78 98 TYR A O 1
ATOM 765 N N . PHE A 1 99 ? 3.322 -4.102 -25.667 1.00 59.88 99 PHE A N 1
ATOM 766 C CA . PHE A 1 99 ? 1.905 -4.141 -25.291 1.00 59.88 99 PHE A CA 1
ATOM 767 C C . PHE A 1 99 ? 1.172 -5.450 -25.677 1.00 59.88 99 PHE A C 1
ATOM 769 O O . PHE A 1 99 ? -0.013 -5.619 -25.388 1.00 59.88 99 PHE A O 1
ATOM 776 N N . ALA A 1 100 ? 1.839 -6.408 -26.326 1.00 51.56 100 ALA A N 1
ATOM 777 C CA . ALA A 1 100 ? 1.226 -7.671 -26.741 1.00 51.56 100 ALA A CA 1
ATOM 778 C C . ALA A 1 100 ? 1.152 -8.697 -25.583 1.00 51.56 100 ALA A C 1
ATOM 780 O O . ALA A 1 100 ? 1.961 -9.617 -25.508 1.00 51.56 100 ALA A O 1
ATOM 781 N N . GLY A 1 101 ? 0.155 -8.553 -24.698 1.00 51.59 101 GLY A N 1
ATOM 782 C CA . GLY A 1 101 ? -0.244 -9.560 -23.695 1.00 51.59 101 GLY A CA 1
ATOM 783 C C . GLY A 1 101 ? -0.289 -9.009 -22.264 1.00 51.59 101 GLY A C 1
ATOM 784 O O . GLY A 1 101 ? 0.736 -8.638 -21.714 1.00 51.59 101 GLY A O 1
ATOM 785 N N . CYS A 1 102 ? -1.472 -8.933 -21.646 1.00 59.06 102 CYS A N 1
ATOM 786 C CA . CYS A 1 102 ? -1.694 -8.126 -20.431 1.00 59.06 102 CYS A CA 1
ATOM 787 C C . CYS A 1 102 ? -1.715 -8.879 -19.087 1.00 59.06 102 CYS A C 1
ATOM 789 O O . CYS A 1 102 ? -2.080 -8.280 -18.081 1.00 59.06 102 CYS A O 1
ATOM 791 N N . ASP A 1 103 ? -1.269 -10.133 -19.024 1.00 58.12 103 ASP A N 1
ATOM 792 C CA . ASP A 1 103 ? -1.080 -10.851 -17.756 1.00 58.12 103 ASP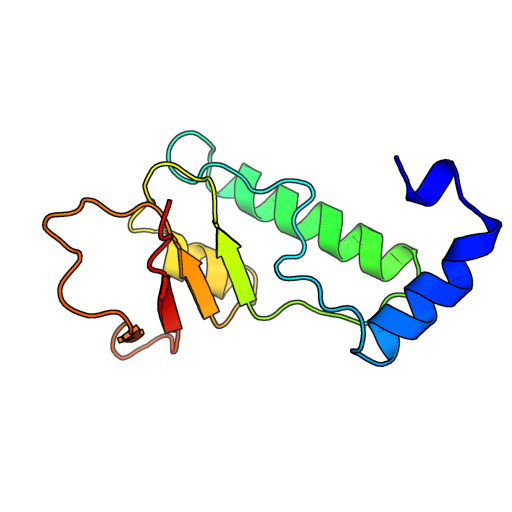 A CA 1
ATOM 793 C C . ASP A 1 103 ? 0.230 -11.637 -17.802 1.00 58.12 103 ASP A C 1
ATOM 795 O O . ASP A 1 103 ? 0.313 -12.709 -18.405 1.00 58.12 103 ASP A O 1
ATOM 799 N N . PHE A 1 104 ? 1.273 -11.105 -17.163 1.00 60.34 104 PHE A N 1
ATOM 800 C CA . PHE A 1 104 ? 2.562 -11.783 -17.069 1.00 60.34 104 PHE A CA 1
ATOM 801 C C . PHE A 1 104 ? 2.730 -12.401 -15.679 1.00 60.34 104 PHE A C 1
ATOM 803 O O . PHE A 1 104 ? 2.822 -11.709 -14.661 1.00 60.34 104 PHE A O 1
ATOM 810 N N . GLY A 1 105 ? 2.791 -13.733 -15.641 1.00 56.38 105 GLY A N 1
ATOM 811 C CA . GLY A 1 105 ? 3.240 -14.483 -14.472 1.00 56.38 105 GLY A CA 1
ATOM 812 C C . GLY A 1 105 ? 4.759 -14.641 -14.494 1.00 56.38 105 GLY A C 1
ATOM 813 O O . GLY A 1 105 ? 5.316 -15.136 -15.474 1.00 56.38 105 GLY A O 1
ATOM 814 N N . TRP A 1 106 ? 5.442 -14.249 -13.419 1.00 51.00 106 TRP A N 1
ATOM 815 C CA . TRP A 1 106 ? 6.885 -14.472 -13.288 1.00 51.00 106 TRP A CA 1
ATOM 816 C C . TRP A 1 106 ? 7.178 -15.915 -12.814 1.00 51.00 106 TRP A C 1
ATOM 818 O O . TRP A 1 106 ? 6.463 -16.468 -11.979 1.00 51.00 106 TRP A O 1
ATOM 828 N N . SER A 1 107 ? 8.194 -16.576 -13.383 1.00 44.34 107 SER A N 1
ATOM 829 C CA . SER A 1 107 ? 8.375 -18.041 -13.303 1.00 44.34 107 SER A CA 1
ATOM 830 C C . SER A 1 107 ? 9.089 -18.575 -12.036 1.00 44.34 107 SER A C 1
ATOM 832 O O . SER A 1 107 ? 10.112 -18.064 -11.585 1.00 44.34 107 SER A O 1
ATOM 834 N N . LYS A 1 108 ? 8.540 -19.702 -11.543 1.00 39.56 108 LYS A N 1
ATOM 835 C CA . LYS A 1 108 ? 9.047 -20.835 -10.723 1.00 39.56 108 LYS A CA 1
ATOM 836 C C . LYS A 1 108 ? 9.514 -20.693 -9.263 1.00 39.56 108 LYS A C 1
ATOM 838 O O . LYS A 1 108 ? 9.528 -21.731 -8.605 1.00 39.56 108 LYS A O 1
ATOM 843 N N . LYS A 1 109 ? 9.813 -19.518 -8.695 1.00 42.03 109 LYS A N 1
ATOM 844 C CA . LYS A 1 109 ? 10.136 -19.421 -7.240 1.00 42.03 109 LYS A CA 1
ATOM 845 C C . LYS A 1 109 ? 9.303 -18.423 -6.431 1.00 42.03 109 LYS A C 1
ATOM 847 O O . LYS A 1 109 ? 9.111 -18.652 -5.242 1.00 42.03 109 LYS A O 1
ATOM 852 N N . SER A 1 110 ? 8.732 -17.409 -7.076 1.00 44.44 110 SER A N 1
ATOM 853 C CA . SER A 1 110 ? 7.863 -16.417 -6.434 1.00 44.44 110 SER A CA 1
ATOM 854 C C . SER A 1 110 ? 6.631 -16.204 -7.307 1.00 44.44 110 SER A C 1
ATOM 856 O O . SER A 1 110 ? 6.757 -15.821 -8.467 1.00 44.44 110 SER A O 1
ATOM 858 N N . LYS A 1 111 ? 5.437 -16.500 -6.782 1.00 52.56 111 LYS A N 1
ATOM 859 C CA . LYS A 1 111 ? 4.160 -16.326 -7.494 1.00 52.56 111 LYS A CA 1
ATOM 860 C C . LYS A 1 111 ? 3.754 -14.848 -7.478 1.00 52.56 111 LYS A C 1
ATOM 862 O O . LYS A 1 111 ? 2.838 -14.482 -6.754 1.00 52.56 111 LYS A O 1
ATOM 867 N N . PHE A 1 112 ? 4.445 -14.015 -8.250 1.00 54.59 112 PHE A N 1
ATOM 868 C CA . PHE A 1 112 ? 4.107 -12.600 -8.397 1.00 54.59 112 PHE A CA 1
ATOM 869 C C . PHE A 1 112 ? 3.391 -12.362 -9.730 1.00 54.59 112 PHE A C 1
ATOM 871 O O . PHE A 1 112 ? 3.907 -12.747 -10.784 1.00 54.59 112 PHE A O 1
ATOM 878 N N . LEU A 1 113 ? 2.197 -11.763 -9.685 1.00 58.84 113 LEU A N 1
ATOM 879 C CA . LEU A 1 113 ? 1.391 -11.485 -10.880 1.00 58.84 113 LEU A CA 1
ATOM 880 C C . LEU A 1 113 ? 1.468 -10.00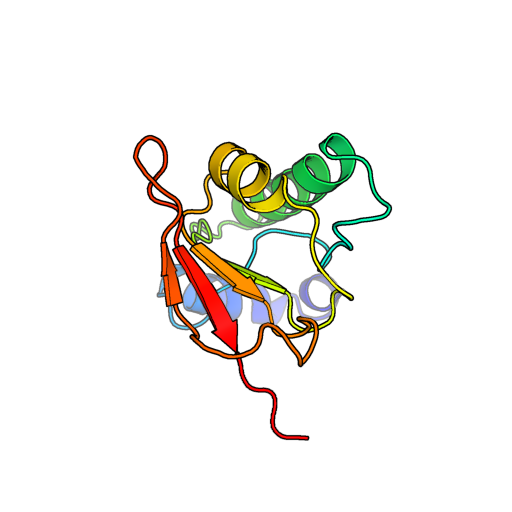3 -11.255 1.00 58.84 113 LEU A C 1
ATOM 882 O O . LEU A 1 113 ? 1.127 -9.144 -10.445 1.00 58.84 113 LEU A O 1
ATOM 886 N N . CYS A 1 114 ? 1.856 -9.711 -12.494 1.00 61.66 114 CYS A N 1
ATOM 887 C CA . CYS A 1 114 ? 1.839 -8.359 -13.040 1.00 61.66 114 CYS A CA 1
ATOM 888 C C . CYS A 1 114 ? 0.704 -8.217 -14.058 1.00 61.66 114 CYS A C 1
ATOM 890 O O . CYS A 1 114 ? 0.674 -8.945 -15.052 1.00 61.66 114 CYS A O 1
ATOM 892 N N . TRP A 1 115 ? -0.201 -7.272 -13.805 1.00 63.00 115 TRP A N 1
ATOM 893 C CA . TRP A 1 115 ? -1.227 -6.856 -14.756 1.00 63.00 115 TRP A CA 1
ATOM 894 C C . TRP A 1 115 ? -0.803 -5.573 -15.466 1.00 63.00 115 TRP A C 1
ATOM 896 O O . TRP A 1 115 ? -0.334 -4.625 -14.833 1.00 63.00 115 TRP A O 1
ATOM 906 N N . ILE A 1 116 ? -0.998 -5.523 -16.779 1.00 63.62 116 ILE A N 1
ATOM 907 C CA . ILE A 1 116 ? -0.648 -4.351 -17.580 1.00 63.62 116 ILE A CA 1
ATOM 908 C C . ILE A 1 116 ? -1.922 -3.741 -18.150 1.00 63.62 116 ILE A C 1
ATOM 910 O O . ILE A 1 116 ? -2.613 -4.354 -18.962 1.00 63.62 116 ILE A O 1
ATOM 914 N N . GLY A 1 117 ? -2.238 -2.526 -17.705 1.00 50.34 117 GLY A N 1
ATOM 915 C CA . GLY A 1 117 ? -3.495 -1.861 -18.028 1.00 50.34 117 GLY A CA 1
ATOM 916 C C . GLY A 1 117 ? -3.445 -0.986 -19.270 1.00 50.34 117 GLY A C 1
ATOM 917 O O . GLY A 1 117 ? -2.534 -0.180 -19.431 1.00 50.34 117 GLY A O 1
ATOM 918 N N . ARG A 1 118 ? -4.486 -1.068 -20.108 1.00 44.75 118 ARG A N 1
ATOM 919 C CA . ARG A 1 118 ? -4.734 -0.123 -21.207 1.00 44.75 118 ARG A CA 1
ATOM 920 C C . ARG A 1 118 ? -5.386 1.144 -20.642 1.00 44.75 118 ARG A C 1
ATOM 922 O O . ARG A 1 118 ? -6.577 1.131 -20.342 1.00 44.75 118 ARG A O 1
ATOM 929 N N . GLN A 1 119 ? -4.634 2.234 -20.492 1.00 42.53 119 GLN A N 1
ATOM 930 C CA . GLN A 1 119 ? -5.239 3.559 -20.315 1.00 42.53 119 GLN A CA 1
ATOM 931 C C . GLN A 1 119 ? -5.665 4.064 -21.698 1.00 42.53 119 GLN A C 1
ATOM 933 O O . GLN A 1 119 ? -4.826 4.443 -22.510 1.00 42.53 119 GLN A O 1
ATOM 938 N N . PHE A 1 120 ? -6.965 4.007 -21.990 1.00 30.98 120 PHE A N 1
ATOM 939 C CA . PHE A 1 120 ? -7.531 4.816 -23.065 1.00 30.98 120 PHE A CA 1
ATOM 940 C C . PHE A 1 120 ? -7.543 6.265 -22.566 1.00 30.98 120 PHE A C 1
ATOM 942 O O . PHE A 1 120 ? -8.267 6.576 -21.621 1.00 30.98 120 PHE A O 1
ATOM 949 N N . LEU A 1 121 ? -6.671 7.092 -23.144 1.00 34.44 121 LEU A N 1
ATOM 950 C CA . LEU A 1 121 ? -6.812 8.548 -23.130 1.00 34.44 121 LEU A CA 1
ATOM 951 C C . LEU A 1 121 ? -7.887 8.955 -24.140 1.00 34.44 121 LEU A C 1
ATOM 953 O O . LEU A 1 121 ? -7.936 8.314 -25.216 1.00 34.44 121 LEU A O 1
#

Foldseek 3Di:
DCCVVCVVCLVVVLCCQQVVVDDDQAQFPDLDAAPPDDLVVVLVRRVVSVVVCVVSNRPDDHQEHEREDHADHDPCVQVSSVVSNHQEYEHEHDDPVPPPDAWDADDDDHRHIYGYDHDDD